Protein AF-W6LFL5-F1 (afdb_monomer_lite)

pLDDT: mean 91.64, std 7.09, range [59.41, 96.62]

Secondary structure (DSSP, 8-state):
-HHHHHHHHHHSSSHHHHHHHHHHHHHT-SSTT--GGGSHHHHHHHHHHHHHHHT-HHHHTT-S-THHHHHHHHHH-TTTHHHHHHHHTSGGGGG--

Sequence (97 aa):
MEEEINFLNNSLSNARQVHILVSASFAAARDEGTSILLGESVQTYLNYLYTKYSNNTALQSRLKSGKCLHFLGCLIDADSRMDFLRLASNPGFINTD

Structure (mmCIF, N/CA/C/O backbone):
data_AF-W6LFL5-F1
#
_entry.id   AF-W6LFL5-F1
#
loop_
_atom_site.group_PDB
_atom_site.id
_atom_site.type_symbol
_atom_site.label_atom_id
_atom_site.label_alt_id
_atom_site.label_comp_id
_atom_site.label_asym_id
_atom_site.label_entity_id
_atom_site.label_seq_id
_atom_site.pdbx_PDB_ins_code
_atom_site.Cartn_x
_atom_site.Cartn_y
_atom_site.Cartn_z
_atom_site.occupancy
_atom_site.B_iso_or_equiv
_atom_site.auth_seq_id
_atom_site.auth_comp_id
_atom_site.auth_asym_id
_atom_site.auth_atom_id
_atom_site.pdbx_PDB_model_num
ATOM 1 N N . MET A 1 1 ? 3.918 5.264 16.387 1.00 66.31 1 MET A N 1
ATOM 2 C CA . MET A 1 1 ? 2.458 5.001 16.334 1.00 66.31 1 MET A CA 1
ATOM 3 C C . MET A 1 1 ? 1.735 6.049 15.496 1.00 66.31 1 MET A C 1
ATOM 5 O O . MET A 1 1 ? 1.007 5.661 14.596 1.00 66.31 1 MET A O 1
ATOM 9 N N . GLU A 1 2 ? 1.934 7.352 15.731 1.00 85.06 2 GLU A N 1
ATOM 10 C CA . GLU A 1 2 ? 1.336 8.388 14.865 1.00 85.06 2 GLU A CA 1
ATOM 11 C C . GLU A 1 2 ? 1.876 8.353 13.433 1.00 85.06 2 GLU A C 1
ATOM 13 O O . GLU A 1 2 ? 1.094 8.425 12.494 1.00 85.06 2 GLU A O 1
ATOM 18 N N . GLU A 1 3 ? 3.181 8.141 13.255 1.00 89.69 3 GLU A N 1
ATOM 19 C CA . GLU A 1 3 ? 3.797 8.005 11.926 1.00 89.69 3 GLU A CA 1
ATOM 20 C C . GLU A 1 3 ? 3.211 6.839 11.115 1.00 89.69 3 GLU A C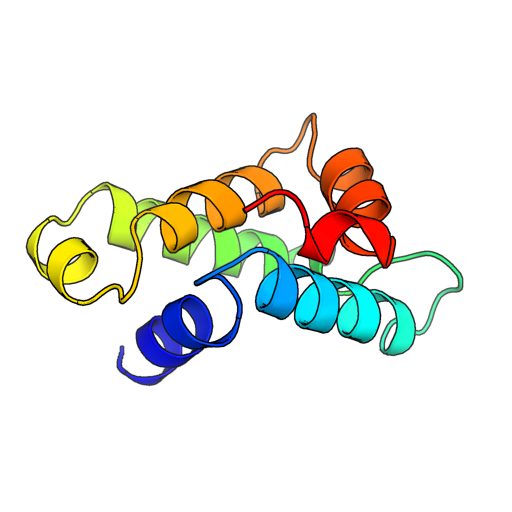 1
ATOM 22 O O . GLU A 1 3 ? 2.910 6.996 9.937 1.00 89.69 3 GLU A O 1
ATOM 27 N N . GLU A 1 4 ? 2.968 5.696 11.763 1.00 93.69 4 GLU A N 1
ATOM 28 C CA . GLU A 1 4 ? 2.368 4.511 11.135 1.00 93.69 4 GLU A CA 1
ATOM 29 C C . GLU A 1 4 ? 0.941 4.805 10.653 1.00 93.69 4 GLU A C 1
ATOM 31 O O . GLU A 1 4 ? 0.588 4.521 9.512 1.00 93.69 4 GLU A O 1
ATOM 36 N N . ILE A 1 5 ? 0.121 5.421 11.511 1.00 93.44 5 ILE A N 1
ATOM 37 C CA . ILE A 1 5 ? -1.253 5.810 11.169 1.00 93.44 5 ILE A CA 1
ATOM 38 C C . ILE A 1 5 ? -1.256 6.836 10.047 1.00 93.44 5 ILE A C 1
ATOM 40 O O . ILE A 1 5 ? -2.064 6.729 9.126 1.00 93.44 5 ILE A O 1
ATOM 44 N N . ASN A 1 6 ? -0.361 7.819 10.109 1.00 94.62 6 ASN A N 1
ATOM 45 C CA . ASN A 1 6 ? -0.232 8.838 9.078 1.00 94.62 6 ASN A CA 1
ATOM 46 C C . ASN A 1 6 ? 0.155 8.208 7.741 1.00 94.62 6 ASN A C 1
ATOM 48 O O . ASN A 1 6 ? -0.458 8.539 6.729 1.00 94.62 6 ASN A O 1
ATOM 52 N N . PHE A 1 7 ? 1.092 7.258 7.733 1.00 94.62 7 PHE A N 1
ATOM 53 C CA . PHE A 1 7 ? 1.442 6.503 6.536 1.00 94.62 7 PHE A CA 1
ATOM 54 C C . PHE A 1 7 ? 0.228 5.768 5.954 1.00 94.62 7 PHE A C 1
ATOM 56 O O . PHE A 1 7 ? -0.095 5.985 4.785 1.00 94.62 7 PHE A O 1
ATOM 63 N N . LEU A 1 8 ? -0.482 4.968 6.758 1.00 95.56 8 LEU A N 1
ATOM 64 C CA . LEU A 1 8 ? -1.649 4.203 6.300 1.00 95.56 8 LEU A CA 1
ATOM 65 C C . LEU A 1 8 ? -2.748 5.129 5.763 1.00 95.56 8 LEU A C 1
ATOM 67 O O . LEU A 1 8 ? -3.276 4.923 4.675 1.00 95.56 8 LEU A O 1
ATOM 71 N N . ASN A 1 9 ? -3.059 6.195 6.494 1.00 95.56 9 ASN A N 1
ATOM 72 C CA . ASN A 1 9 ? -4.144 7.109 6.155 1.00 95.56 9 ASN A CA 1
ATOM 73 C C . ASN A 1 9 ? -3.832 8.034 4.981 1.00 95.56 9 ASN A C 1
ATOM 75 O O . ASN A 1 9 ? -4.757 8.458 4.285 1.00 95.56 9 ASN A O 1
ATOM 79 N N . ASN A 1 10 ? -2.569 8.387 4.768 1.00 95.38 10 ASN A N 1
ATOM 80 C CA . ASN A 1 10 ? -2.194 9.281 3.678 1.00 95.38 10 ASN A CA 1
ATOM 81 C C . ASN A 1 10 ? -1.820 8.513 2.415 1.00 95.38 10 ASN A C 1
ATOM 83 O O . ASN A 1 10 ? -2.091 9.020 1.338 1.00 95.38 10 ASN A O 1
ATOM 87 N N . SER A 1 11 ? -1.269 7.304 2.537 1.00 95.81 11 SER A N 1
ATOM 88 C CA . SER A 1 11 ? -0.744 6.552 1.390 1.00 95.81 11 SER A CA 1
ATOM 89 C C . SER A 1 11 ? -1.673 5.429 0.934 1.00 95.81 11 SER A C 1
ATOM 91 O O . SER A 1 11 ? -1.644 5.066 -0.234 1.00 95.81 11 SER A O 1
ATOM 93 N N . LEU A 1 12 ? -2.504 4.880 1.830 1.00 96.06 12 LEU A N 1
ATOM 94 C CA . LEU A 1 12 ? -3.337 3.700 1.558 1.00 96.06 12 LEU A CA 1
ATOM 95 C C . LEU A 1 12 ? -4.841 3.959 1.745 1.00 96.06 12 LEU A C 1
ATOM 97 O O . LEU A 1 12 ? -5.630 3.024 1.775 1.00 96.06 12 LEU A O 1
ATOM 101 N N . SER A 1 13 ? -5.292 5.207 1.883 1.00 94.75 13 SER A N 1
ATOM 102 C CA . SER A 1 13 ? -6.717 5.475 2.150 1.00 94.75 13 SER A CA 1
ATOM 103 C C . SER A 1 13 ? -7.640 5.296 0.944 1.00 94.75 13 SER A C 1
ATOM 105 O O . SER A 1 13 ? -8.839 5.072 1.130 1.00 94.75 13 SER A O 1
ATOM 107 N N . ASN A 1 14 ? -7.104 5.406 -0.271 1.00 95.31 14 ASN A N 1
ATOM 108 C CA . ASN A 1 14 ? -7.835 5.321 -1.535 1.00 95.31 14 ASN A CA 1
ATOM 109 C C . ASN A 1 14 ? -6.884 4.961 -2.691 1.00 95.31 14 ASN A C 1
ATOM 111 O O . ASN A 1 14 ? -5.659 5.023 -2.537 1.00 95.31 14 ASN A O 1
ATOM 115 N N . ALA A 1 15 ? -7.445 4.613 -3.849 1.00 95.06 15 ALA A N 1
ATOM 116 C CA . ALA A 1 15 ? -6.684 4.140 -5.002 1.00 95.06 15 ALA A CA 1
ATOM 117 C C . ALA A 1 15 ? -5.703 5.200 -5.534 1.00 95.06 15 ALA A C 1
ATOM 119 O O . ALA A 1 15 ? -4.575 4.883 -5.912 1.00 95.06 15 ALA A O 1
ATOM 120 N N . ARG A 1 16 ? -6.080 6.485 -5.488 1.00 95.56 16 ARG A N 1
ATOM 121 C CA . ARG A 1 16 ? -5.209 7.595 -5.909 1.00 95.56 16 ARG A CA 1
ATOM 122 C C . ARG A 1 16 ? -3.929 7.684 -5.079 1.00 95.56 16 ARG A C 1
ATOM 124 O O . ARG A 1 16 ? -2.856 7.868 -5.646 1.00 95.56 16 ARG A O 1
ATOM 131 N N . GLN A 1 17 ? -4.027 7.582 -3.757 1.00 96.12 17 GLN A N 1
ATOM 132 C CA . GLN A 1 17 ? -2.851 7.667 -2.886 1.00 96.12 17 GLN A CA 1
ATOM 133 C C . GLN A 1 17 ? -1.922 6.469 -3.072 1.00 96.12 17 GLN A C 1
ATOM 135 O O . GLN A 1 17 ? -0.704 6.632 -3.138 1.00 96.12 17 GLN A O 1
ATOM 140 N N . VAL A 1 18 ? -2.500 5.283 -3.261 1.00 96.44 18 VAL A N 1
ATOM 141 C CA . VAL A 1 18 ? -1.730 4.073 -3.553 1.00 96.44 18 VAL A CA 1
ATOM 142 C C . VAL A 1 18 ? -1.011 4.201 -4.893 1.00 96.44 18 VAL A C 1
ATOM 144 O O . VAL A 1 18 ? 0.175 3.894 -4.969 1.00 96.44 18 VAL A O 1
ATOM 147 N N . HIS A 1 19 ? -1.675 4.726 -5.927 1.00 96.06 19 HIS A N 1
ATOM 148 C CA . HIS A 1 19 ? -1.034 5.009 -7.212 1.00 96.06 19 HIS A CA 1
ATOM 149 C C . HIS A 1 19 ? 0.181 5.933 -7.060 1.00 96.06 19 HIS A C 1
ATOM 151 O O . HIS A 1 19 ? 1.236 5.660 -7.633 1.00 96.06 19 HIS A O 1
ATOM 157 N N . ILE A 1 20 ? 0.066 6.998 -6.260 1.00 95.44 20 ILE A N 1
ATOM 158 C CA . ILE A 1 20 ? 1.174 7.928 -5.995 1.00 95.44 20 ILE A CA 1
ATOM 159 C C . ILE A 1 20 ? 2.323 7.210 -5.277 1.00 95.44 20 ILE A C 1
ATOM 161 O O . ILE A 1 20 ? 3.469 7.319 -5.714 1.00 95.44 20 ILE A O 1
ATOM 165 N N . LEU A 1 21 ? 2.027 6.453 -4.214 1.00 95.81 21 LEU A N 1
ATOM 166 C CA . LEU A 1 21 ? 3.021 5.684 -3.459 1.00 95.81 21 LEU A CA 1
ATOM 167 C C . LEU A 1 21 ? 3.776 4.703 -4.364 1.00 95.81 21 LEU A C 1
ATOM 169 O O . LEU A 1 21 ? 5.004 4.668 -4.347 1.00 95.81 21 LEU A O 1
ATOM 173 N N . VAL A 1 22 ? 3.040 3.921 -5.153 1.00 94.94 22 VAL A N 1
ATOM 174 C CA . VAL A 1 22 ? 3.597 2.885 -6.027 1.00 94.94 22 VAL A CA 1
ATOM 175 C C . VAL A 1 22 ? 4.391 3.503 -7.177 1.00 94.94 22 VAL A C 1
ATOM 177 O O . VAL A 1 22 ? 5.483 3.048 -7.497 1.00 94.94 22 VAL A O 1
ATOM 180 N N . SER A 1 23 ? 3.902 4.585 -7.778 1.00 94.06 23 SER A N 1
ATOM 181 C CA . SER A 1 23 ? 4.642 5.279 -8.839 1.00 94.06 23 SER A CA 1
ATOM 182 C C . SER A 1 23 ? 5.955 5.864 -8.311 1.00 94.06 23 SER A C 1
ATOM 184 O O . SER A 1 23 ? 7.007 5.698 -8.930 1.00 94.06 23 SER A O 1
ATOM 186 N N . ALA A 1 24 ? 5.923 6.486 -7.128 1.00 93.06 24 ALA A N 1
ATOM 187 C CA . ALA A 1 24 ? 7.120 7.001 -6.470 1.00 93.06 24 ALA A CA 1
ATOM 188 C C . ALA A 1 24 ? 8.097 5.880 -6.085 1.00 93.06 24 ALA A C 1
ATOM 190 O O . ALA A 1 24 ? 9.311 6.069 -6.165 1.00 93.06 24 ALA A O 1
ATOM 191 N N . SER A 1 25 ? 7.596 4.703 -5.703 1.00 93.50 25 SER A N 1
ATOM 192 C CA . SER A 1 25 ? 8.449 3.588 -5.303 1.00 93.50 25 SER A CA 1
ATOM 193 C C . SER A 1 25 ? 9.207 2.951 -6.466 1.00 93.50 25 SER A C 1
ATOM 195 O O . SER A 1 25 ? 10.314 2.459 -6.253 1.00 93.50 25 SER A O 1
ATOM 197 N N . PHE A 1 26 ? 8.644 2.974 -7.678 1.00 91.44 26 PHE A N 1
ATOM 198 C CA . PHE A 1 26 ? 9.367 2.615 -8.902 1.00 91.44 26 PHE A CA 1
ATOM 199 C C . PHE A 1 26 ? 10.394 3.685 -9.290 1.00 91.44 26 PHE A C 1
ATOM 201 O O . PHE A 1 26 ? 11.510 3.347 -9.663 1.00 91.44 26 PHE A O 1
ATOM 208 N N . ALA A 1 27 ? 10.056 4.972 -9.155 1.00 87.94 27 ALA A N 1
ATOM 209 C CA . ALA A 1 27 ? 10.975 6.066 -9.484 1.00 87.94 27 ALA A CA 1
ATOM 210 C C . ALA A 1 27 ? 12.190 6.153 -8.539 1.00 87.94 27 ALA A C 1
ATOM 212 O O . ALA A 1 27 ? 13.258 6.605 -8.941 1.00 87.94 27 ALA A O 1
ATOM 213 N N . ALA A 1 28 ? 12.029 5.744 -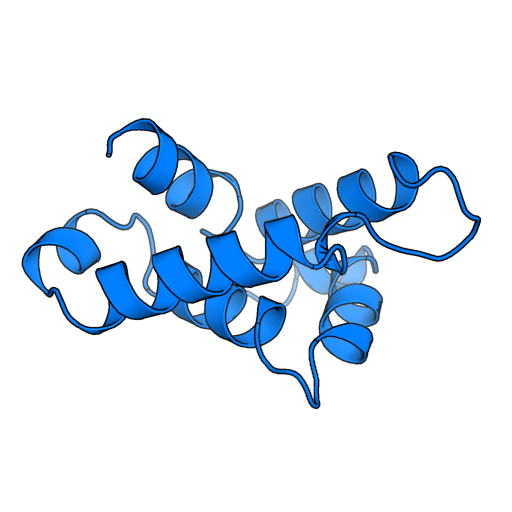7.278 1.00 84.06 28 ALA A N 1
ATOM 214 C CA . ALA A 1 28 ? 13.089 5.766 -6.271 1.00 84.06 28 ALA A CA 1
ATOM 215 C C . ALA A 1 28 ? 14.023 4.544 -6.318 1.00 84.06 28 ALA A C 1
ATOM 217 O O . ALA A 1 28 ? 15.056 4.538 -5.640 1.00 84.06 28 ALA A O 1
ATOM 218 N N . ALA A 1 29 ? 13.665 3.496 -7.062 1.00 82.12 29 ALA A N 1
ATOM 219 C CA . ALA A 1 29 ? 14.504 2.315 -7.182 1.00 82.12 29 ALA A CA 1
ATOM 220 C C . ALA A 1 29 ? 15.732 2.610 -8.049 1.00 82.12 29 ALA A C 1
ATOM 222 O O . ALA A 1 29 ? 15.645 3.270 -9.081 1.00 82.12 29 ALA A O 1
ATOM 223 N N . ARG A 1 30 ? 16.897 2.122 -7.610 1.00 72.75 30 ARG A N 1
ATOM 224 C CA . ARG A 1 30 ? 18.161 2.280 -8.348 1.00 72.75 30 ARG A CA 1
ATOM 225 C C . ARG A 1 30 ? 18.271 1.328 -9.538 1.00 72.75 30 ARG A C 1
ATOM 227 O O . ARG A 1 30 ? 18.999 1.637 -10.474 1.00 72.75 30 ARG A O 1
ATOM 234 N N . ASP A 1 31 ? 17.533 0.221 -9.490 1.00 74.56 31 ASP A N 1
ATOM 235 C CA . ASP A 1 31 ? 17.485 -0.783 -10.546 1.00 74.56 31 ASP A CA 1
ATOM 236 C C . ASP A 1 31 ? 16.218 -0.584 -11.382 1.00 74.56 31 ASP A C 1
ATOM 238 O O . ASP A 1 31 ? 15.100 -0.581 -10.850 1.00 74.56 31 ASP A O 1
ATOM 242 N N . GLU A 1 32 ? 16.397 -0.427 -12.695 1.00 65.69 32 GLU A N 1
ATOM 243 C CA . GLU A 1 32 ? 15.308 -0.193 -13.642 1.00 65.69 32 GLU A CA 1
ATOM 244 C C . GLU A 1 32 ? 14.224 -1.277 -13.524 1.00 65.69 32 GLU A C 1
ATOM 246 O O . GLU A 1 32 ? 14.469 -2.469 -13.706 1.00 65.69 32 GLU A O 1
ATOM 251 N N . GLY A 1 33 ? 12.997 -0.854 -13.212 1.00 66.75 33 GLY A N 1
ATOM 252 C CA . GLY A 1 33 ? 11.823 -1.730 -13.195 1.00 66.75 33 GLY A CA 1
ATOM 253 C C . GLY A 1 33 ? 11.563 -2.472 -11.882 1.00 66.75 33 GLY A C 1
ATOM 254 O O . GLY A 1 33 ? 10.615 -3.258 -11.817 1.00 66.75 33 GLY A O 1
ATOM 255 N N . THR A 1 34 ? 12.333 -2.210 -10.824 1.00 83.00 34 THR A N 1
ATOM 256 C CA . THR A 1 34 ? 12.019 -2.704 -9.474 1.00 83.00 34 THR A CA 1
ATOM 257 C C . THR A 1 34 ? 11.380 -1.608 -8.626 1.00 83.00 34 THR A C 1
ATOM 259 O O . THR A 1 34 ? 11.553 -0.425 -8.878 1.00 83.00 34 THR A O 1
ATOM 262 N N . SER A 1 35 ? 10.573 -1.987 -7.640 1.00 89.38 35 SER A N 1
ATOM 263 C CA . SER A 1 35 ? 9.949 -1.049 -6.705 1.00 89.38 35 SER A CA 1
ATOM 264 C C . SER A 1 35 ? 10.612 -1.197 -5.344 1.00 89.38 35 SER A C 1
ATOM 266 O O . SER A 1 35 ? 10.767 -2.323 -4.871 1.00 89.38 35 SER A O 1
ATOM 268 N N . ILE A 1 36 ? 10.924 -0.090 -4.658 1.00 92.75 36 ILE A N 1
ATOM 269 C CA . ILE A 1 36 ? 11.455 -0.152 -3.280 1.00 92.75 36 ILE A CA 1
ATOM 270 C C . ILE A 1 36 ? 10.494 -0.862 -2.313 1.00 92.75 36 ILE A C 1
ATOM 272 O O . ILE A 1 36 ? 10.928 -1.375 -1.284 1.00 92.75 36 ILE A O 1
ATOM 276 N N . LEU A 1 37 ? 9.200 -0.947 -2.657 1.00 93.00 37 LEU A N 1
ATOM 277 C CA . LEU A 1 37 ? 8.205 -1.686 -1.877 1.00 93.00 37 LEU A CA 1
ATOM 278 C C . LEU A 1 37 ? 8.477 -3.192 -1.859 1.00 93.00 37 LEU A C 1
ATOM 280 O O . LEU A 1 37 ? 7.977 -3.864 -0.969 1.00 93.00 37 LEU A O 1
ATOM 284 N N . LEU A 1 38 ? 9.271 -3.722 -2.792 1.00 91.62 38 LEU A N 1
ATOM 285 C CA . LEU A 1 38 ? 9.670 -5.133 -2.830 1.00 91.62 38 LEU A CA 1
ATOM 286 C C . LEU A 1 38 ? 10.872 -5.444 -1.935 1.00 91.62 38 LEU A C 1
ATOM 288 O O . LEU A 1 38 ? 11.183 -6.615 -1.734 1.00 91.62 38 LEU A O 1
ATOM 292 N N . GLY A 1 39 ? 11.549 -4.421 -1.405 1.00 91.25 39 GLY A N 1
ATOM 293 C CA . GLY A 1 39 ? 12.684 -4.612 -0.512 1.00 91.25 39 GLY A CA 1
ATOM 294 C C . GLY A 1 39 ? 12.285 -5.411 0.728 1.00 91.25 39 GLY A C 1
ATOM 295 O O . GLY A 1 39 ? 11.238 -5.163 1.323 1.00 91.25 39 GLY A O 1
ATOM 296 N N . GLU A 1 40 ? 13.131 -6.351 1.144 1.00 92.44 40 GLU A N 1
ATOM 297 C CA . GLU A 1 40 ? 12.863 -7.260 2.268 1.00 92.44 40 GLU A CA 1
ATOM 298 C C . GLU A 1 40 ? 12.518 -6.513 3.567 1.00 92.44 40 GLU A C 1
ATOM 300 O O . GLU A 1 40 ? 11.548 -6.846 4.254 1.00 92.44 40 GLU A O 1
ATOM 305 N N . SER A 1 41 ? 13.260 -5.447 3.878 1.00 93.44 41 SER A N 1
ATOM 306 C CA . SER A 1 41 ? 13.002 -4.601 5.048 1.00 93.44 41 SER A CA 1
ATOM 307 C C . SER A 1 41 ? 11.649 -3.888 4.965 1.00 93.44 41 SER A C 1
ATOM 309 O O . SER A 1 41 ? 10.929 -3.805 5.962 1.00 93.44 41 SER A O 1
ATOM 311 N N . VAL A 1 42 ? 11.264 -3.427 3.771 1.00 94.19 42 VAL A N 1
ATOM 312 C CA . VAL A 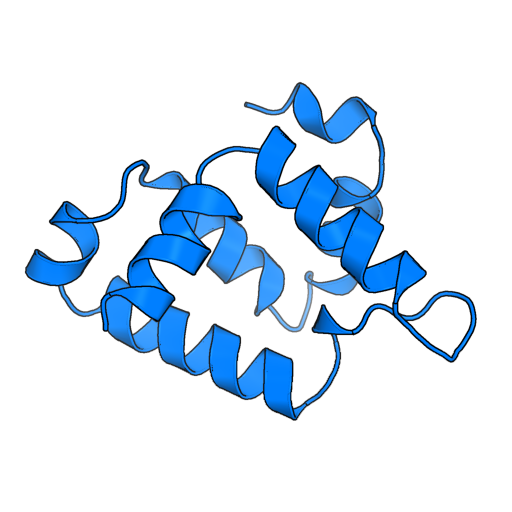1 42 ? 9.974 -2.771 3.531 1.00 94.19 42 VAL A CA 1
ATOM 313 C C . VAL A 1 42 ? 8.837 -3.780 3.651 1.00 94.19 42 VAL A C 1
ATOM 315 O O . VAL A 1 42 ? 7.875 -3.526 4.367 1.00 94.19 42 VAL A O 1
ATOM 318 N N . GL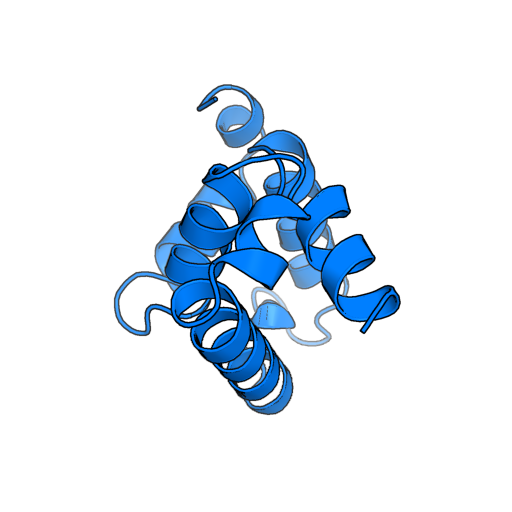N A 1 43 ? 8.968 -4.959 3.048 1.00 95.81 43 GLN A N 1
ATOM 319 C CA . GLN A 1 43 ? 7.983 -6.037 3.156 1.00 95.81 43 GLN A CA 1
ATOM 320 C C . GLN A 1 43 ? 7.806 -6.519 4.600 1.00 95.81 43 GLN A C 1
ATOM 322 O O . GLN A 1 43 ? 6.679 -6.765 5.032 1.00 95.81 43 GLN A O 1
ATOM 327 N N . THR A 1 44 ? 8.890 -6.590 5.373 1.00 96.12 44 THR A N 1
ATOM 328 C CA . THR A 1 44 ? 8.842 -6.909 6.807 1.00 96.12 44 THR A CA 1
ATOM 329 C C . THR A 1 44 ? 8.053 -5.850 7.575 1.00 96.12 44 THR A C 1
ATOM 331 O O . THR A 1 44 ? 7.175 -6.179 8.374 1.00 96.12 44 THR A O 1
ATOM 334 N N . TYR A 1 45 ? 8.308 -4.569 7.298 1.00 96.06 45 TYR A N 1
ATOM 335 C CA . TYR A 1 45 ? 7.589 -3.463 7.925 1.00 96.06 45 TYR A CA 1
ATOM 336 C C . TYR A 1 45 ? 6.099 -3.436 7.549 1.00 96.06 45 TYR A C 1
ATOM 338 O O . TYR A 1 45 ? 5.245 -3.287 8.423 1.00 96.06 45 TYR A O 1
ATOM 346 N N . LEU A 1 46 ? 5.765 -3.640 6.274 1.00 96.50 46 LEU A N 1
ATOM 347 C CA . LEU A 1 46 ? 4.377 -3.692 5.808 1.00 96.50 46 LEU A CA 1
ATOM 348 C C . LEU A 1 46 ? 3.617 -4.876 6.430 1.00 96.50 46 LEU A C 1
ATOM 350 O O . LEU A 1 46 ? 2.486 -4.696 6.881 1.00 96.50 46 LEU A O 1
ATOM 354 N N . ASN A 1 47 ? 4.247 -6.051 6.548 1.00 96.62 47 ASN A N 1
ATOM 355 C CA . ASN A 1 47 ? 3.668 -7.210 7.239 1.00 96.62 47 ASN A CA 1
ATOM 356 C C . ASN A 1 47 ? 3.441 -6.946 8.734 1.00 96.62 47 ASN A C 1
ATOM 358 O O . ASN A 1 47 ? 2.396 -7.315 9.283 1.00 96.62 47 ASN A O 1
ATOM 362 N N . TYR A 1 48 ? 4.391 -6.276 9.394 1.00 96.44 48 TYR A N 1
ATOM 363 C CA . TYR A 1 48 ? 4.242 -5.843 10.783 1.00 96.44 48 TYR A CA 1
ATOM 364 C C . TYR A 1 48 ? 3.036 -4.912 10.949 1.00 96.44 48 TYR A C 1
ATOM 366 O O . TYR A 1 48 ? 2.207 -5.131 11.836 1.00 96.44 48 TYR A O 1
ATOM 374 N N . LEU A 1 49 ? 2.897 -3.906 10.079 1.00 96.19 49 LEU A N 1
ATOM 375 C CA . LEU A 1 49 ? 1.748 -3.003 10.094 1.00 96.19 49 LEU A CA 1
ATOM 376 C C . LEU A 1 49 ? 0.443 -3.762 9.858 1.00 96.19 49 LEU A C 1
ATOM 378 O O . LEU A 1 49 ? -0.511 -3.568 10.608 1.00 96.19 49 LEU A O 1
ATOM 382 N N . TYR A 1 50 ? 0.397 -4.658 8.874 1.00 96.06 50 TYR A N 1
ATOM 383 C CA . TYR A 1 50 ? -0.813 -5.419 8.586 1.00 96.06 50 TYR A CA 1
ATOM 384 C C . TYR A 1 50 ? -1.258 -6.213 9.811 1.00 96.06 50 TYR A C 1
ATOM 386 O O . TYR A 1 50 ? -2.365 -6.009 10.297 1.00 96.06 50 TYR A O 1
ATOM 394 N N . THR A 1 51 ? -0.352 -7.001 10.391 1.00 95.88 51 THR A N 1
ATOM 395 C CA . THR A 1 51 ? -0.620 -7.826 11.579 1.00 95.88 51 THR A CA 1
ATOM 396 C C . THR A 1 51 ? -1.050 -6.989 12.787 1.00 95.88 51 THR A C 1
ATOM 398 O O . THR A 1 51 ? -1.948 -7.372 13.540 1.00 95.88 51 THR A O 1
ATOM 401 N N . LYS A 1 52 ? -0.416 -5.830 12.998 1.00 95.06 52 LYS A N 1
ATOM 402 C CA . LYS A 1 52 ? -0.711 -4.935 14.123 1.00 95.06 52 LYS A CA 1
ATOM 403 C C . LYS A 1 52 ? -2.109 -4.331 14.030 1.00 95.06 52 LYS A C 1
ATOM 405 O O . LYS A 1 52 ? -2.808 -4.261 15.040 1.00 95.06 52 LYS A O 1
ATOM 410 N N . TYR A 1 53 ? -2.504 -3.871 12.846 1.00 94.50 53 TYR A N 1
ATOM 411 C CA . TYR A 1 53 ? -3.783 -3.193 12.656 1.00 94.50 53 TYR A CA 1
ATOM 412 C C . TYR A 1 53 ? -4.920 -4.186 12.386 1.00 94.50 53 TYR A C 1
ATOM 414 O O . TYR A 1 53 ? -6.023 -3.968 12.876 1.00 94.50 53 TYR A O 1
ATOM 422 N N . SER A 1 54 ? -4.683 -5.317 11.716 1.00 93.25 54 SER A N 1
ATOM 423 C CA . SER A 1 54 ? -5.712 -6.343 11.471 1.00 93.25 54 SER A CA 1
ATOM 424 C C . SER A 1 54 ? -6.224 -6.997 12.757 1.00 93.25 54 SER A C 1
ATOM 426 O O . SER A 1 54 ? -7.393 -7.359 12.833 1.00 93.25 54 SER A O 1
ATOM 428 N N . ASN A 1 55 ? -5.381 -7.101 13.787 1.00 93.25 55 ASN A N 1
ATOM 429 C CA . ASN A 1 55 ? -5.722 -7.760 15.051 1.00 93.25 55 ASN A CA 1
ATOM 430 C C . ASN A 1 55 ? -6.185 -6.795 16.156 1.00 93.25 55 ASN A C 1
ATOM 432 O O . ASN A 1 55 ? -6.467 -7.234 17.269 1.00 93.25 55 ASN A O 1
ATOM 436 N N . ASN A 1 56 ? -6.239 -5.483 15.895 1.00 93.62 56 ASN A N 1
ATOM 437 C CA . ASN A 1 56 ? -6.552 -4.486 16.919 1.00 93.62 56 ASN A CA 1
ATOM 438 C C . ASN A 1 56 ? -7.637 -3.504 16.464 1.00 93.62 56 ASN A C 1
ATOM 440 O O . ASN A 1 56 ? -7.356 -2.500 15.809 1.00 93.62 56 ASN A O 1
ATOM 444 N N . THR A 1 57 ? -8.873 -3.746 16.899 1.00 92.06 57 THR A N 1
ATOM 445 C CA . THR A 1 57 ? -10.047 -2.928 16.560 1.00 92.06 57 THR A CA 1
ATOM 446 C C . THR A 1 57 ? -9.898 -1.456 16.959 1.00 92.06 57 THR A C 1
ATOM 448 O O . THR A 1 57 ? -10.342 -0.578 16.223 1.00 92.06 57 THR A O 1
ATOM 451 N N . ALA A 1 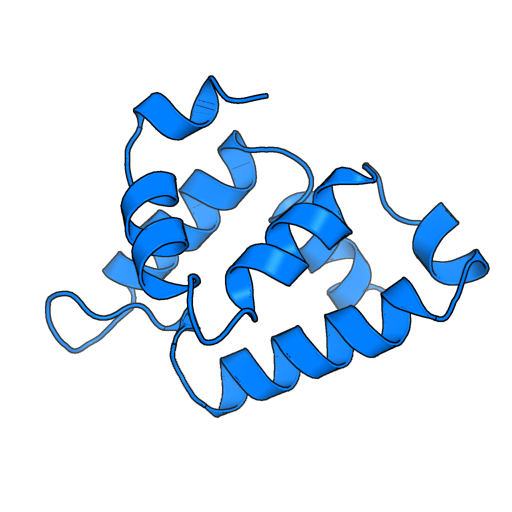58 ? -9.227 -1.156 18.078 1.00 93.06 58 ALA A N 1
ATOM 452 C CA . ALA A 1 58 ? -9.002 0.223 18.521 1.00 93.06 58 ALA A CA 1
ATOM 453 C C . ALA A 1 58 ? -8.003 0.978 17.626 1.00 93.06 58 ALA A C 1
ATOM 455 O O . ALA A 1 58 ? -8.052 2.202 17.525 1.00 93.06 58 ALA A O 1
ATOM 456 N N . LEU A 1 59 ? -7.086 0.266 16.964 1.00 92.69 59 LEU A N 1
ATOM 457 C CA . LEU A 1 59 ? -6.223 0.853 15.940 1.00 92.69 59 LEU A CA 1
ATOM 458 C C . LEU A 1 59 ? -6.944 0.959 14.594 1.00 92.69 59 LEU A C 1
ATOM 460 O O . LEU A 1 59 ? -6.779 1.966 13.908 1.00 92.69 59 LEU A O 1
ATOM 464 N N . GLN A 1 60 ? -7.783 -0.019 14.239 1.00 93.25 60 GLN A N 1
ATOM 465 C CA . GLN A 1 60 ? -8.603 0.037 13.022 1.00 93.25 60 GLN A CA 1
ATOM 466 C C . GLN A 1 60 ? -9.539 1.239 13.015 1.00 93.25 60 GLN A C 1
ATOM 468 O O . GLN A 1 60 ? -9.646 1.916 11.998 1.00 93.25 60 GLN A O 1
ATOM 473 N N . SER A 1 61 ? -10.155 1.566 14.154 1.00 93.44 61 SER A N 1
ATOM 474 C CA . SER A 1 61 ? -11.048 2.725 14.268 1.00 93.44 61 SER A CA 1
ATOM 475 C C . SER A 1 61 ? -10.344 4.069 14.052 1.00 93.44 61 SER A C 1
ATOM 477 O O . SER A 1 61 ? -11.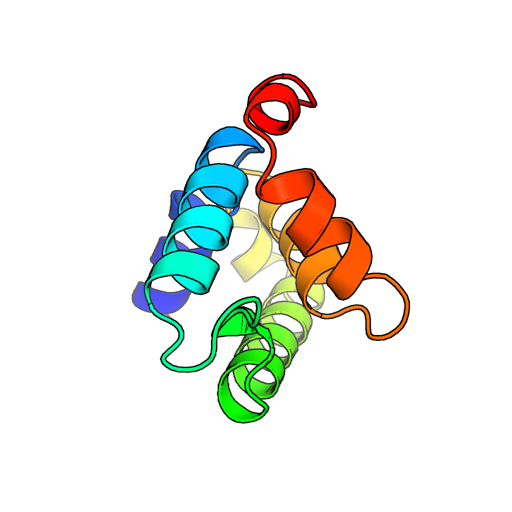009 5.091 13.915 1.00 93.44 61 SER A O 1
ATOM 479 N N . ARG A 1 62 ? -9.005 4.095 14.033 1.00 93.75 62 ARG A N 1
ATOM 480 C CA . ARG A 1 62 ? -8.197 5.290 13.737 1.00 93.75 62 ARG A CA 1
ATOM 481 C C . ARG A 1 62 ? -7.824 5.405 12.256 1.00 93.75 62 ARG A C 1
ATOM 483 O O . ARG A 1 62 ? -7.213 6.399 11.854 1.00 93.75 62 ARG A O 1
ATOM 490 N N . LEU A 1 63 ? -8.154 4.402 11.442 1.00 93.88 63 LEU A N 1
ATOM 491 C CA . LEU A 1 63 ? -7.952 4.451 10.001 1.00 93.88 63 LEU A CA 1
ATOM 492 C C . LEU A 1 63 ? -9.039 5.319 9.359 1.00 93.88 63 LEU A C 1
ATOM 494 O O . LEU A 1 63 ? -10.220 5.184 9.663 1.00 93.88 63 LEU A O 1
ATOM 498 N N . LYS A 1 64 ? -8.644 6.193 8.430 1.00 92.31 64 LYS A N 1
ATOM 499 C CA . LYS A 1 64 ? -9.566 7.036 7.652 1.00 92.31 64 LYS A CA 1
ATOM 500 C C . LYS A 1 64 ? -10.480 6.207 6.749 1.00 92.31 64 LYS A C 1
ATOM 502 O O . LYS A 1 64 ? -11.532 6.686 6.347 1.00 92.31 64 LYS A O 1
ATOM 507 N N . SER A 1 65 ? -10.049 5.002 6.382 1.00 91.94 65 SER A N 1
ATOM 508 C CA . SER A 1 65 ? -10.740 4.131 5.440 1.00 91.94 65 SER A CA 1
ATOM 509 C C . SER A 1 65 ? -10.444 2.670 5.756 1.00 91.94 65 SER A C 1
ATOM 511 O O . SER A 1 65 ? -9.296 2.307 6.018 1.00 91.94 65 SER A O 1
ATOM 513 N N . GLY A 1 66 ? -11.460 1.808 5.655 1.00 87.44 66 GLY A N 1
ATOM 514 C CA . GLY A 1 66 ? -11.263 0.355 5.693 1.00 87.44 66 GLY A CA 1
ATOM 515 C C . GLY A 1 66 ? -10.391 -0.151 4.536 1.00 87.44 66 GLY A C 1
ATOM 516 O O . GLY A 1 66 ? -9.737 -1.187 4.660 1.00 87.44 66 GLY A O 1
ATOM 517 N N . LYS A 1 67 ? -10.293 0.623 3.441 1.00 93.06 67 LYS A N 1
ATOM 518 C CA . LYS A 1 67 ? -9.432 0.306 2.295 1.00 93.06 67 LYS A CA 1
ATOM 519 C C . LYS A 1 67 ? -7.937 0.326 2.646 1.00 93.06 67 LYS A C 1
ATOM 521 O O . LYS A 1 67 ? -7.174 -0.356 1.973 1.00 93.06 67 LYS A O 1
ATOM 526 N N . CYS A 1 68 ? -7.525 1.005 3.726 1.00 95.62 68 CYS A N 1
ATOM 527 C CA . CYS A 1 68 ? -6.129 1.006 4.184 1.00 95.62 68 CYS A CA 1
ATOM 528 C C . CYS A 1 68 ? -5.590 -0.413 4.391 1.00 95.62 68 CYS A C 1
ATOM 530 O O . CYS A 1 68 ? -4.493 -0.727 3.937 1.00 95.62 68 CYS A O 1
ATOM 532 N N . LEU A 1 69 ? -6.368 -1.279 5.048 1.00 95.50 69 LEU A N 1
ATOM 533 C CA . LEU A 1 69 ? -5.964 -2.667 5.280 1.00 95.50 69 LEU A CA 1
ATOM 534 C C . LEU A 1 69 ? -6.065 -3.520 4.021 1.00 95.50 69 LEU A C 1
ATOM 536 O O . LEU A 1 69 ? -5.225 -4.389 3.824 1.00 95.50 69 LEU A O 1
ATOM 540 N N . HIS A 1 70 ? -7.049 -3.250 3.161 1.00 94.94 70 HIS A N 1
ATOM 541 C CA . HIS A 1 70 ? -7.177 -3.938 1.881 1.00 94.94 70 HIS A CA 1
ATOM 542 C C . HIS A 1 70 ? -5.940 -3.710 1.001 1.00 94.94 70 HIS A C 1
ATOM 544 O O . HIS A 1 70 ? -5.276 -4.669 0.618 1.00 94.94 70 HIS A O 1
ATOM 550 N N . PHE A 1 71 ? -5.572 -2.450 0.754 1.00 96.12 71 PHE A N 1
ATOM 551 C CA . PHE A 1 71 ? -4.397 -2.127 -0.054 1.00 96.12 71 PHE A CA 1
ATOM 552 C C . PHE A 1 71 ? -3.092 -2.572 0.607 1.00 96.12 71 PHE A C 1
ATOM 554 O O . PHE A 1 71 ? -2.188 -3.030 -0.087 1.00 96.12 71 PHE A O 1
ATOM 561 N N . LEU A 1 72 ? -2.992 -2.492 1.939 1.00 96.62 72 LEU A N 1
ATOM 562 C CA . LEU A 1 72 ? -1.840 -3.036 2.653 1.00 96.62 72 LEU A CA 1
ATOM 563 C C . LEU A 1 72 ? -1.722 -4.553 2.461 1.00 96.62 72 LEU A C 1
ATOM 565 O O . LEU A 1 72 ? -0.621 -5.031 2.218 1.00 96.62 72 LEU A O 1
ATOM 569 N N . GLY A 1 73 ? -2.842 -5.281 2.508 1.00 95.94 73 GLY A N 1
ATOM 570 C CA . GLY A 1 73 ? -2.912 -6.711 2.205 1.00 95.94 73 GLY A CA 1
ATOM 571 C C . GLY A 1 73 ? -2.382 -7.026 0.806 1.00 95.94 73 GLY A C 1
ATOM 572 O O . GLY A 1 73 ? -1.498 -7.864 0.657 1.00 95.94 73 GLY A O 1
ATOM 573 N N . CYS A 1 74 ? -2.825 -6.281 -0.210 1.00 95.88 74 CYS A N 1
ATOM 574 C CA . CYS A 1 74 ? -2.335 -6.444 -1.582 1.00 95.88 74 CYS A CA 1
ATOM 575 C C . CYS A 1 74 ? -0.827 -6.174 -1.733 1.00 95.88 74 CYS A C 1
ATOM 577 O O . CYS A 1 74 ? -0.181 -6.772 -2.590 1.00 95.88 74 CYS A O 1
ATOM 579 N N . LEU A 1 75 ? -0.254 -5.281 -0.918 1.00 95.56 75 LEU A N 1
ATOM 580 C CA . LEU A 1 75 ? 1.178 -4.962 -0.944 1.00 95.56 75 LEU A CA 1
ATOM 581 C C . LEU A 1 75 ? 2.065 -6.033 -0.292 1.00 95.56 75 LEU A C 1
ATOM 583 O O . LEU A 1 75 ? 3.259 -6.084 -0.605 1.00 95.56 75 LEU A O 1
ATOM 587 N N . ILE A 1 76 ? 1.515 -6.850 0.612 1.00 96.19 76 ILE A N 1
ATOM 588 C CA . ILE A 1 76 ? 2.258 -7.897 1.336 1.00 96.19 76 ILE A CA 1
ATOM 589 C C . ILE A 1 76 ? 2.017 -9.304 0.791 1.00 96.19 76 ILE A C 1
ATOM 591 O O . ILE A 1 76 ? 2.806 -10.201 1.089 1.00 96.19 76 ILE A O 1
ATOM 595 N N . ASP A 1 77 ? 0.954 -9.501 0.011 1.00 95.44 77 ASP A N 1
ATOM 596 C CA . ASP A 1 77 ? 0.622 -10.793 -0.581 1.00 95.44 77 ASP A CA 1
ATOM 597 C C . ASP A 1 77 ? 1.734 -11.237 -1.538 1.00 95.44 77 ASP A C 1
ATOM 599 O O . ASP A 1 77 ? 1.985 -10.615 -2.573 1.00 95.44 77 ASP A O 1
ATOM 603 N N . ALA A 1 78 ? 2.431 -12.313 -1.175 1.00 91.00 78 ALA A N 1
ATOM 604 C CA . ALA A 1 78 ? 3.581 -12.789 -1.921 1.00 91.00 78 ALA A CA 1
ATOM 605 C C . ALA A 1 78 ? 3.230 -13.202 -3.354 1.00 91.00 78 ALA A C 1
ATOM 607 O O . ALA A 1 78 ? 4.071 -13.011 -4.239 1.00 91.00 78 ALA A O 1
ATOM 608 N N . ASP A 1 79 ? 2.011 -13.697 -3.566 1.00 91.69 79 ASP A N 1
ATOM 609 C CA . ASP A 1 79 ? 1.563 -14.267 -4.831 1.00 91.69 79 ASP A CA 1
ATOM 610 C C . ASP A 1 79 ? 1.089 -13.180 -5.801 1.00 91.69 79 ASP A C 1
ATOM 612 O O . ASP A 1 79 ? 1.315 -13.287 -7.005 1.00 91.69 79 ASP A O 1
ATOM 616 N N . SER A 1 80 ? 0.491 -12.096 -5.290 1.00 91.94 80 SER A N 1
ATOM 617 C CA . SER A 1 80 ? -0.117 -11.053 -6.128 1.00 91.94 80 SER A CA 1
ATOM 618 C C . SER A 1 80 ? 0.538 -9.673 -6.048 1.00 91.94 80 SER A C 1
ATOM 620 O O . SER A 1 80 ? 0.189 -8.801 -6.847 1.00 91.94 80 SER A O 1
ATOM 622 N N . ARG A 1 81 ? 1.475 -9.412 -5.122 1.00 93.56 81 ARG A N 1
ATOM 623 C CA . ARG A 1 81 ? 2.033 -8.054 -4.922 1.00 93.56 81 ARG A CA 1
ATOM 624 C C . ARG A 1 81 ? 2.657 -7.459 -6.176 1.00 93.56 81 ARG A C 1
ATOM 626 O O . ARG A 1 81 ? 2.503 -6.269 -6.416 1.00 93.56 81 ARG A O 1
ATOM 633 N N . MET A 1 82 ? 3.344 -8.258 -6.993 1.00 91.81 82 MET A N 1
ATOM 634 C CA . MET A 1 82 ? 3.969 -7.757 -8.224 1.00 91.81 82 MET A CA 1
ATOM 635 C C . MET A 1 82 ? 2.929 -7.268 -9.229 1.00 91.81 82 MET A C 1
ATOM 637 O O . MET A 1 82 ? 3.087 -6.192 -9.809 1.00 91.81 82 MET A O 1
ATOM 641 N N . ASP A 1 83 ? 1.852 -8.028 -9.404 1.00 93.25 83 ASP A N 1
ATOM 642 C CA . ASP A 1 83 ? 0.766 -7.664 -10.309 1.00 93.25 83 ASP A CA 1
ATOM 643 C C . ASP A 1 83 ? -0.019 -6.473 -9.769 1.00 93.25 83 ASP A C 1
ATOM 645 O O . ASP A 1 83 ? -0.342 -5.554 -10.523 1.00 93.25 83 ASP A O 1
ATOM 649 N N . PHE A 1 84 ? -0.225 -6.418 -8.452 1.00 94.88 84 PHE A N 1
ATOM 650 C CA . PHE A 1 84 ? -0.814 -5.259 -7.800 1.00 94.88 84 PHE A CA 1
ATOM 651 C C . PHE A 1 84 ? 0.023 -3.993 -8.007 1.00 94.88 84 PHE A C 1
ATOM 653 O O . PHE A 1 84 ? -0.529 -2.962 -8.376 1.00 94.88 84 PHE A O 1
ATOM 660 N N . LEU A 1 85 ? 1.348 -4.052 -7.839 1.00 94.31 85 LEU A N 1
ATOM 661 C CA . LEU A 1 85 ? 2.227 -2.902 -8.075 1.00 94.31 85 LEU A CA 1
ATOM 662 C C . LEU A 1 85 ? 2.178 -2.433 -9.535 1.00 94.31 85 LEU A C 1
ATOM 664 O O . LEU A 1 85 ? 2.145 -1.233 -9.794 1.00 94.31 85 LEU A O 1
ATOM 668 N N . ARG A 1 86 ? 2.143 -3.361 -10.497 1.00 92.50 86 ARG A N 1
ATOM 669 C CA . ARG A 1 86 ? 2.004 -3.030 -11.925 1.00 92.50 86 ARG A CA 1
ATOM 670 C C . ARG A 1 86 ? 0.649 -2.409 -12.250 1.00 92.50 86 ARG A C 1
ATOM 672 O O . ARG A 1 86 ? 0.572 -1.503 -13.073 1.00 92.50 86 ARG A O 1
ATOM 679 N N . LEU A 1 87 ? -0.417 -2.892 -11.619 1.00 94.00 87 LEU A N 1
ATOM 680 C CA . LEU A 1 87 ? -1.753 -2.334 -11.786 1.00 94.00 87 LEU A CA 1
ATOM 681 C C . LEU A 1 87 ? -1.837 -0.938 -11.160 1.00 94.00 87 LEU A C 1
ATOM 683 O O . LEU A 1 87 ? -2.288 0.000 -11.808 1.00 94.00 87 LEU A O 1
ATOM 687 N N . ALA A 1 88 ? -1.357 -0.791 -9.926 1.00 94.81 88 ALA A N 1
ATOM 688 C CA . ALA A 1 88 ? -1.400 0.452 -9.171 1.00 94.81 88 ALA A CA 1
ATOM 689 C C . ALA A 1 88 ? -0.499 1.546 -9.759 1.00 94.81 88 ALA A C 1
ATOM 691 O O . ALA A 1 88 ? -0.806 2.725 -9.602 1.00 94.81 88 ALA A O 1
ATOM 692 N N . SER A 1 89 ? 0.575 1.204 -10.476 1.00 93.56 89 SER A N 1
ATOM 693 C CA . SER A 1 89 ? 1.386 2.192 -11.203 1.00 93.56 89 SER A CA 1
ATOM 694 C C . SER A 1 89 ? 0.692 2.744 -12.455 1.00 93.56 89 SER A C 1
ATOM 696 O O . SER A 1 89 ? 1.111 3.774 -12.982 1.00 93.56 89 SER A O 1
ATOM 698 N N . ASN A 1 90 ? -0.394 2.122 -12.924 1.00 93.38 90 ASN A N 1
ATOM 699 C CA . ASN A 1 90 ? -1.162 2.622 -14.058 1.00 93.38 90 ASN A CA 1
ATOM 700 C C . ASN A 1 90 ? -2.063 3.802 -13.633 1.00 93.38 90 ASN A C 1
ATOM 702 O O . ASN A 1 90 ? -2.825 3.664 -12.674 1.00 93.38 90 ASN A O 1
ATOM 706 N N . PRO A 1 91 ? -2.076 4.934 -14.365 1.00 90.44 91 PRO A N 1
ATOM 707 C CA . PRO A 1 91 ? -2.974 6.055 -14.076 1.00 90.44 91 PRO A CA 1
ATOM 708 C C . PRO A 1 91 ? -4.462 5.682 -14.019 1.00 90.44 91 PRO A C 1
ATOM 710 O O . PRO A 1 91 ? -5.220 6.324 -13.299 1.00 90.44 91 PRO A O 1
ATOM 713 N N . GLY A 1 92 ? -4.899 4.643 -14.739 1.00 91.31 92 GLY A N 1
ATOM 714 C CA . GLY A 1 92 ? -6.281 4.153 -14.708 1.00 91.31 92 GLY A CA 1
ATOM 715 C C . GLY A 1 92 ? -6.717 3.589 -13.351 1.00 91.31 92 GLY A C 1
ATOM 716 O O . GLY A 1 92 ? -7.911 3.579 -13.057 1.00 91.31 92 GLY A O 1
ATOM 717 N N . PHE A 1 93 ? -5.768 3.190 -12.497 1.00 91.75 93 PHE A N 1
ATOM 718 C CA . PHE A 1 93 ? -6.040 2.671 -11.157 1.00 91.75 93 PHE A CA 1
ATOM 719 C C . PHE A 1 93 ? -6.739 3.692 -10.254 1.00 91.75 93 PHE A C 1
ATOM 721 O O . PHE A 1 93 ? -7.535 3.324 -9.403 1.00 91.75 93 PHE A O 1
ATOM 728 N N . ILE A 1 94 ? -6.531 4.996 -10.467 1.00 91.12 94 ILE A N 1
ATOM 729 C CA . ILE A 1 94 ? -7.151 6.037 -9.629 1.00 91.12 94 ILE A CA 1
ATOM 730 C C . ILE A 1 94 ? -8.690 6.040 -9.686 1.00 91.12 94 ILE A C 1
ATOM 732 O O . ILE A 1 94 ? -9.316 6.700 -8.861 1.00 91.12 94 ILE A O 1
ATOM 736 N N . ASN A 1 95 ? -9.280 5.350 -10.668 1.00 88.00 95 ASN A N 1
ATOM 737 C CA . ASN A 1 95 ? -10.723 5.259 -10.883 1.00 88.00 95 ASN A CA 1
ATOM 738 C C . ASN A 1 95 ? -11.325 3.933 -10.385 1.00 88.00 95 ASN A C 1
ATOM 740 O O . ASN A 1 95 ? -12.496 3.678 -10.644 1.00 88.00 95 ASN A O 1
ATOM 744 N N . THR A 1 96 ? -10.555 3.074 -9.711 1.00 78.12 96 THR A N 1
ATOM 745 C CA . THR A 1 96 ? -11.037 1.777 -9.197 1.00 78.12 96 THR A CA 1
ATOM 746 C C . THR A 1 96 ? -11.628 1.872 -7.786 1.00 78.12 96 THR A C 1
ATOM 748 O O . THR A 1 96 ? -11.712 0.863 -7.086 1.00 78.12 96 THR A O 1
ATOM 751 N N . ASP A 1 97 ? -11.961 3.084 -7.335 1.00 59.41 97 ASP A N 1
ATOM 752 C CA . ASP A 1 97 ? -12.519 3.354 -6.007 1.00 59.41 97 ASP A CA 1
ATOM 753 C C . ASP A 1 97 ? -14.040 3.195 -5.926 1.00 59.41 97 ASP A C 1
ATOM 755 O O . ASP A 1 97 ? -14.742 3.547 -6.899 1.00 59.41 97 ASP A O 1
#

Radius of gyration: 12.84 Å; chains: 1; bounding box: 31×24×33 Å

Foldseek 3Di:
DVVLLCCLQQQQAALVSVLVQLLVQQVPDPDHPDGVLPDPVNLVVLVVSLVVQVVDPVNVVSHPHPRSNVVSCCSNPPVRNSVVSVLSPDPCSRPVD